Protein AF-A0A0A9VSS7-F1 (afdb_monomer_lite)

Structure (mmCIF, N/CA/C/O backbone):
data_AF-A0A0A9VSS7-F1
#
_entry.id   AF-A0A0A9VSS7-F1
#
loop_
_atom_site.group_PDB
_atom_site.id
_atom_site.type_symbol
_atom_site.label_atom_id
_atom_site.label_alt_id
_atom_site.label_comp_id
_atom_site.label_asym_id
_atom_site.label_entity_id
_atom_site.label_seq_id
_atom_site.pdbx_PDB_ins_code
_atom_site.Cartn_x
_atom_site.Cartn_y
_atom_site.Cartn_z
_atom_site.occupancy
_atom_site.B_iso_or_equiv
_atom_site.auth_seq_id
_atom_site.auth_comp_id
_atom_site.auth_asym_id
_atom_site.auth_atom_id
_atom_site.pdbx_PDB_model_num
ATOM 1 N N . SER A 1 1 ? -0.643 11.602 12.850 1.00 82.06 1 SER A N 1
ATOM 2 C CA . SER A 1 1 ? -2.059 11.218 13.063 1.00 82.06 1 SER A CA 1
ATOM 3 C C . SER A 1 1 ? -2.456 10.159 12.034 1.00 82.06 1 SER A C 1
ATOM 5 O O . SER A 1 1 ? -1.697 9.965 11.092 1.00 82.06 1 SER A O 1
ATOM 7 N N . LEU A 1 2 ? -3.599 9.465 12.188 1.00 87.69 2 LEU A N 1
ATOM 8 C CA . LEU A 1 2 ? -4.058 8.448 11.217 1.00 87.69 2 LEU A CA 1
ATOM 9 C C . LEU A 1 2 ? -4.178 9.015 9.790 1.00 87.69 2 LEU A C 1
ATOM 11 O O . LEU A 1 2 ? -3.740 8.380 8.841 1.00 87.69 2 LEU A O 1
ATOM 15 N N . LEU A 1 3 ? -4.707 10.233 9.648 1.00 89.44 3 LEU A N 1
ATOM 16 C CA . LEU A 1 3 ? -4.873 10.879 8.344 1.00 89.44 3 LEU A CA 1
ATOM 17 C C . LEU A 1 3 ? -3.530 11.067 7.618 1.00 89.44 3 LEU A C 1
ATOM 19 O O . LEU A 1 3 ? -3.382 10.626 6.485 1.00 89.44 3 LEU A O 1
ATOM 23 N N . GLN A 1 4 ? -2.526 11.607 8.317 1.00 88.06 4 GLN A N 1
ATOM 24 C CA . GLN A 1 4 ? -1.194 11.858 7.751 1.00 88.06 4 GLN A CA 1
ATOM 25 C C . GLN A 1 4 ? -0.501 10.583 7.247 1.00 88.06 4 GLN A C 1
ATOM 27 O O . GLN A 1 4 ? 0.233 10.630 6.264 1.00 88.06 4 GLN A O 1
ATOM 32 N N . VAL A 1 5 ? -0.697 9.443 7.924 1.00 87.56 5 VAL A N 1
ATOM 33 C CA . VAL A 1 5 ? -0.097 8.171 7.484 1.00 87.56 5 VAL A CA 1
ATOM 34 C C . VAL A 1 5 ? -0.883 7.542 6.330 1.00 87.56 5 VAL A C 1
ATOM 36 O O . VAL A 1 5 ? -0.265 7.034 5.396 1.00 87.56 5 VAL A O 1
ATOM 39 N N . CYS A 1 6 ? -2.217 7.657 6.328 1.00 91.69 6 CYS A N 1
ATOM 40 C CA . CYS A 1 6 ? -3.068 7.185 5.231 1.00 91.69 6 CYS A CA 1
ATOM 41 C C . CYS A 1 6 ? -2.799 7.926 3.914 1.00 91.69 6 CYS A C 1
ATOM 43 O O . CYS A 1 6 ? -2.757 7.299 2.858 1.00 91.69 6 CYS A O 1
ATOM 45 N N . GLU A 1 7 ? -2.600 9.246 3.959 1.00 94.25 7 GLU A N 1
ATOM 46 C CA . GLU A 1 7 ? -2.410 10.089 2.766 1.00 94.25 7 GLU A CA 1
ATOM 47 C C . GLU A 1 7 ? -1.122 9.777 1.988 1.00 94.25 7 GLU A C 1
ATOM 49 O O . GLU A 1 7 ? -1.018 10.096 0.806 1.00 94.25 7 GLU A O 1
ATOM 54 N N . ARG A 1 8 ? -0.151 9.094 2.609 1.00 93.75 8 ARG A N 1
ATOM 55 C CA . ARG A 1 8 ? 1.081 8.652 1.934 1.00 93.75 8 ARG A CA 1
ATOM 56 C C . ARG A 1 8 ? 0.850 7.452 1.014 1.00 93.75 8 ARG A C 1
ATOM 58 O O . ARG A 1 8 ? 1.555 7.303 0.017 1.00 93.75 8 ARG A O 1
ATOM 65 N N . ILE A 1 9 ? -0.129 6.599 1.328 1.00 95.19 9 ILE A N 1
ATOM 66 C CA . ILE A 1 9 ? -0.371 5.335 0.616 1.00 95.19 9 ILE A CA 1
ATOM 67 C C . ILE A 1 9 ? -0.723 5.557 -0.869 1.00 95.19 9 ILE A C 1
ATOM 69 O O . ILE A 1 9 ? -0.108 4.891 -1.702 1.00 95.19 9 ILE A O 1
ATOM 73 N N . PRO A 1 10 ? -1.635 6.478 -1.253 1.00 96.69 10 PRO A N 1
ATOM 74 C CA . PRO A 1 10 ? -1.960 6.724 -2.662 1.00 96.69 10 PRO A CA 1
ATOM 75 C C . PRO A 1 10 ? -0.753 7.142 -3.510 1.00 96.69 10 PRO A C 1
ATOM 77 O O . PRO A 1 10 ? -0.587 6.659 -4.634 1.00 96.69 10 PRO A O 1
ATOM 80 N N . THR A 1 11 ? 0.116 7.997 -2.966 1.00 96.06 11 THR A N 1
ATOM 81 C CA . THR A 1 11 ? 1.330 8.455 -3.653 1.00 96.06 11 THR A CA 1
ATOM 82 C C . THR A 1 11 ? 2.296 7.299 -3.885 1.00 96.06 11 THR A C 1
ATOM 84 O O . THR A 1 11 ? 2.707 7.061 -5.021 1.00 96.06 11 THR A O 1
ATOM 87 N N . ILE A 1 12 ? 2.601 6.523 -2.837 1.00 94.75 12 ILE A N 1
ATOM 88 C CA . ILE A 1 12 ? 3.505 5.368 -2.944 1.00 94.75 12 ILE A CA 1
ATOM 89 C C . ILE A 1 12 ? 2.908 4.308 -3.885 1.00 94.75 12 ILE A C 1
ATOM 91 O O . ILE A 1 12 ? 3.610 3.766 -4.731 1.00 94.75 12 ILE A O 1
ATOM 95 N N . GLY A 1 13 ? 1.597 4.060 -3.812 1.00 95.50 13 GLY A N 1
ATOM 96 C CA . GLY A 1 13 ? 0.907 3.120 -4.698 1.00 95.50 13 GLY A CA 1
ATOM 97 C C . GLY A 1 13 ? 0.922 3.544 -6.170 1.00 95.50 13 GLY A C 1
ATOM 98 O O . GLY A 1 13 ? 1.002 2.694 -7.055 1.00 95.50 13 GLY A O 1
ATOM 99 N N . THR A 1 14 ? 0.888 4.847 -6.454 1.00 97.38 14 THR A N 1
ATOM 100 C CA . THR A 1 14 ? 1.044 5.363 -7.824 1.00 97.38 14 THR A CA 1
ATOM 101 C C . THR A 1 14 ? 2.463 5.127 -8.336 1.00 97.38 14 THR A C 1
ATOM 103 O O . THR A 1 14 ? 2.634 4.640 -9.452 1.00 97.38 14 THR A O 1
ATOM 106 N N . GLN A 1 15 ? 3.476 5.381 -7.503 1.00 95.50 15 GLN A N 1
ATOM 107 C CA . GLN A 1 15 ? 4.871 5.074 -7.834 1.00 95.50 15 GLN A CA 1
ATOM 108 C C . GLN A 1 15 ? 5.074 3.578 -8.110 1.00 95.50 15 GLN A C 1
ATOM 110 O O . GLN A 1 15 ? 5.715 3.236 -9.101 1.00 95.50 15 GLN A O 1
ATOM 115 N N . LEU A 1 16 ? 4.469 2.689 -7.310 1.00 95.94 16 LEU A N 1
ATOM 116 C CA . LEU A 1 16 ? 4.556 1.241 -7.520 1.00 95.94 16 LEU A CA 1
ATOM 117 C C . LEU A 1 16 ? 4.051 0.831 -8.908 1.00 95.94 16 LEU A C 1
ATOM 119 O O . LEU A 1 16 ? 4.691 0.027 -9.582 1.00 95.94 16 LEU A O 1
ATOM 123 N N . LYS A 1 17 ? 2.925 1.403 -9.360 1.00 95.69 17 LYS A N 1
ATOM 124 C CA . LYS A 1 17 ? 2.366 1.139 -10.698 1.00 95.69 17 LYS A CA 1
ATOM 125 C C . LYS A 1 17 ? 3.320 1.573 -11.810 1.00 95.69 17 LYS A C 1
ATOM 127 O O . LYS A 1 17 ? 3.512 0.829 -12.772 1.00 95.69 17 LYS A O 1
ATOM 132 N N . ILE A 1 18 ? 3.921 2.756 -11.668 1.00 96.19 18 ILE A N 1
ATOM 133 C CA . ILE A 1 18 ? 4.874 3.301 -12.643 1.00 96.19 18 ILE A CA 1
ATOM 134 C C . ILE A 1 18 ? 6.104 2.397 -12.724 1.00 96.19 18 ILE A C 1
ATOM 136 O O . ILE A 1 18 ? 6.418 1.895 -13.799 1.00 96.19 18 ILE A O 1
ATOM 140 N N . LEU A 1 19 ? 6.744 2.118 -11.587 1.00 92.62 19 LEU A N 1
A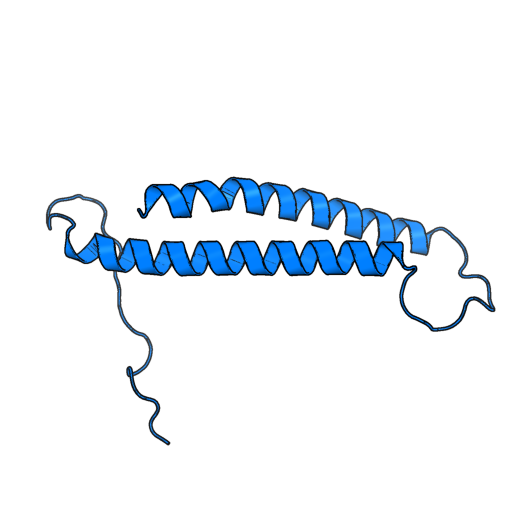TOM 141 C CA . LEU A 1 19 ? 7.939 1.274 -11.520 1.00 92.62 19 LEU A CA 1
ATOM 142 C C . LEU A 1 19 ? 7.673 -0.146 -12.044 1.00 92.62 19 LEU A C 1
ATOM 144 O O . LEU A 1 19 ? 8.502 -0.706 -12.756 1.00 92.62 19 LEU A O 1
ATOM 148 N N . SER A 1 20 ? 6.491 -0.704 -11.759 1.00 92.62 20 SER A N 1
ATOM 149 C CA . SER A 1 20 ? 6.104 -2.034 -12.257 1.00 92.62 20 SER A CA 1
ATOM 150 C C . SER A 1 20 ? 5.972 -2.044 -13.778 1.00 92.62 20 SER A C 1
ATOM 152 O O . SER A 1 20 ? 6.379 -3.003 -14.427 1.00 92.62 20 SER A O 1
ATOM 154 N N . THR A 1 21 ? 5.438 -0.963 -14.354 1.00 93.94 21 THR A N 1
ATOM 155 C CA . THR A 1 21 ? 5.318 -0.811 -15.810 1.00 93.94 21 THR A CA 1
ATOM 156 C C . THR A 1 21 ? 6.693 -0.678 -16.458 1.00 93.94 21 THR A C 1
ATOM 158 O O . THR A 1 21 ? 6.972 -1.382 -17.423 1.00 93.94 21 THR A O 1
ATOM 161 N N . VAL A 1 22 ? 7.572 0.161 -15.898 1.00 89.88 22 VAL A N 1
ATOM 162 C CA . VAL A 1 22 ? 8.950 0.333 -16.388 1.00 89.88 22 VAL A CA 1
ATOM 163 C C . VAL A 1 22 ? 9.679 -1.012 -16.407 1.00 89.88 22 VAL A C 1
ATOM 165 O O . VAL A 1 22 ? 10.161 -1.429 -17.459 1.00 89.88 22 VAL A O 1
ATOM 168 N N . LYS A 1 23 ? 9.656 -1.758 -15.296 1.00 86.81 23 LYS A N 1
ATOM 169 C CA . LYS A 1 23 ? 10.289 -3.081 -15.221 1.00 86.81 23 LYS A CA 1
ATOM 170 C C . LYS A 1 23 ? 9.706 -4.071 -16.231 1.00 86.81 23 LYS A C 1
ATOM 172 O O . LYS A 1 23 ? 10.460 -4.790 -16.879 1.00 86.81 23 LYS A O 1
ATOM 177 N N . ALA A 1 24 ? 8.384 -4.086 -16.410 1.00 88.12 24 ALA A N 1
ATOM 178 C CA . ALA A 1 24 ? 7.740 -4.945 -17.404 1.00 88.12 24 ALA A CA 1
ATOM 179 C C . ALA A 1 24 ? 8.212 -4.626 -18.834 1.00 88.12 24 ALA A C 1
ATOM 181 O O . ALA A 1 24 ? 8.492 -5.543 -19.603 1.00 88.12 24 ALA A O 1
ATOM 182 N N . THR A 1 25 ? 8.356 -3.341 -19.182 1.00 87.00 25 THR A N 1
ATOM 183 C CA . THR A 1 25 ? 8.882 -2.949 -20.500 1.00 87.00 25 THR A CA 1
ATOM 184 C C . THR A 1 25 ? 10.353 -3.314 -20.690 1.00 87.00 25 THR A C 1
ATOM 186 O O . THR A 1 25 ? 10.728 -3.715 -21.788 1.00 87.00 25 THR A O 1
ATOM 189 N N . MET A 1 26 ? 11.172 -3.245 -19.635 1.00 84.06 26 MET A N 1
ATOM 190 C CA . MET A 1 26 ? 12.588 -3.631 -19.694 1.00 84.06 26 MET A CA 1
ATOM 191 C C . MET A 1 26 ? 12.760 -5.134 -19.938 1.00 84.06 26 MET A C 1
ATOM 193 O O . MET A 1 26 ? 13.537 -5.527 -20.807 1.00 84.06 26 MET A O 1
ATOM 197 N N . LEU A 1 27 ? 11.972 -5.964 -19.247 1.00 80.75 27 LEU A N 1
ATOM 198 C CA . LEU A 1 27 ? 11.952 -7.413 -19.469 1.00 80.75 27 LEU A CA 1
ATOM 199 C C . LEU A 1 27 ? 11.488 -7.761 -20.893 1.00 80.75 27 LEU A C 1
ATOM 201 O O . LEU A 1 27 ? 12.111 -8.579 -21.563 1.00 80.75 27 LEU A O 1
ATOM 205 N N . GLY A 1 28 ? 10.439 -7.095 -21.392 1.00 77.06 28 GLY A N 1
ATOM 206 C CA . GLY A 1 28 ? 9.948 -7.309 -22.758 1.00 77.06 28 GLY A CA 1
ATOM 207 C C . GLY A 1 28 ? 10.936 -6.869 -23.847 1.00 77.06 28 GLY A C 1
ATOM 208 O O . GLY A 1 28 ? 11.025 -7.505 -24.892 1.00 77.06 28 GLY A O 1
ATOM 209 N N . ALA A 1 29 ? 11.715 -5.809 -23.611 1.00 71.50 29 ALA A N 1
ATOM 210 C CA . ALA A 1 29 ? 12.746 -5.355 -24.546 1.00 71.50 29 ALA A CA 1
ATOM 211 C C . ALA A 1 29 ? 13.941 -6.325 -24.627 1.00 71.50 29 ALA A C 1
ATOM 213 O O . ALA A 1 29 ? 14.499 -6.511 -25.711 1.00 71.50 29 ALA A O 1
ATOM 214 N N . GLN A 1 30 ? 14.305 -6.975 -23.514 1.00 64.12 30 GLN A N 1
ATOM 215 C CA . GLN A 1 30 ? 15.341 -8.015 -23.486 1.00 64.12 30 GLN A CA 1
ATOM 216 C C . GLN A 1 30 ? 14.954 -9.272 -24.283 1.00 64.12 30 GLN A C 1
ATOM 218 O O . GLN A 1 30 ? 15.841 -9.912 -24.840 1.00 64.12 30 GLN A O 1
ATOM 223 N N . GLU A 1 31 ? 13.664 -9.616 -24.392 1.00 61.06 31 GLU A N 1
ATOM 224 C CA . GLU A 1 31 ? 13.214 -10.764 -25.202 1.00 61.06 31 GLU A CA 1
ATOM 225 C C . GLU A 1 31 ? 13.329 -10.530 -26.722 1.00 61.06 31 GLU A C 1
ATOM 227 O O . GLU A 1 31 ? 13.470 -11.488 -27.481 1.00 61.06 31 GLU A O 1
ATOM 232 N N . ILE A 1 32 ? 13.277 -9.275 -27.188 1.00 59.03 32 ILE A N 1
ATOM 233 C CA . ILE A 1 32 ? 13.232 -8.939 -28.626 1.00 59.03 32 ILE A CA 1
ATOM 234 C C . ILE A 1 32 ? 14.632 -8.907 -29.265 1.00 59.03 32 ILE A C 1
ATOM 236 O O . ILE A 1 32 ? 14.766 -9.106 -30.475 1.00 59.03 32 ILE A O 1
ATOM 240 N N . LEU A 1 33 ? 15.691 -8.678 -28.484 1.00 58.34 33 LEU A N 1
ATOM 241 C CA . LEU A 1 33 ? 17.067 -8.675 -28.985 1.00 58.34 33 LEU A CA 1
ATOM 242 C C . LEU A 1 33 ? 17.733 -10.033 -28.720 1.00 58.34 33 LEU A C 1
ATOM 244 O O . LEU A 1 33 ? 17.708 -10.505 -27.584 1.00 58.34 33 LEU A O 1
ATOM 248 N N . PRO A 1 34 ? 18.367 -10.674 -29.724 1.00 53.72 34 PRO A N 1
ATOM 249 C CA . PRO A 1 34 ? 19.052 -11.937 -29.502 1.00 53.72 34 PRO A CA 1
ATOM 250 C C . PRO A 1 34 ? 20.164 -11.719 -28.476 1.00 53.72 34 PRO A C 1
ATOM 252 O O . PRO A 1 34 ? 21.084 -10.925 -28.701 1.00 53.72 34 PRO A O 1
ATOM 255 N N . ARG A 1 35 ? 20.060 -12.423 -27.342 1.00 59.06 35 ARG A N 1
ATOM 256 C CA . ARG A 1 35 ? 21.104 -12.500 -26.320 1.00 59.06 35 ARG A CA 1
ATOM 257 C C . ARG A 1 35 ? 22.386 -12.906 -27.037 1.00 59.06 35 ARG A C 1
ATOM 259 O O . ARG A 1 35 ? 22.479 -14.033 -27.516 1.00 59.06 35 ARG A O 1
ATOM 266 N N . ARG A 1 36 ? 23.323 -11.963 -27.210 1.00 58.94 36 ARG A N 1
ATOM 267 C CA . ARG A 1 36 ? 24.621 -12.251 -27.834 1.00 58.94 36 ARG A CA 1
ATOM 268 C C . ARG A 1 36 ? 25.169 -13.495 -27.147 1.00 58.94 36 ARG A C 1
ATOM 270 O O . ARG A 1 36 ? 25.214 -13.530 -25.924 1.00 58.94 36 ARG A O 1
ATOM 277 N N . GLU A 1 37 ? 25.553 -14.487 -27.941 1.00 54.53 37 GLU A N 1
ATOM 278 C CA . GLU A 1 37 ? 25.900 -15.852 -27.511 1.00 54.53 37 GLU A CA 1
ATOM 279 C C . GLU A 1 37 ? 27.005 -15.902 -26.433 1.00 54.53 37 GLU A C 1
ATOM 281 O O . GLU A 1 37 ? 27.148 -16.901 -25.739 1.00 54.53 37 GLU A O 1
ATOM 286 N N . ASN A 1 38 ? 27.711 -14.784 -26.218 1.00 51.84 38 ASN A N 1
ATOM 287 C CA . ASN A 1 38 ? 28.791 -14.625 -25.244 1.00 51.84 38 ASN A CA 1
ATOM 288 C C . ASN A 1 38 ? 28.549 -13.487 -24.226 1.00 51.84 38 ASN A C 1
ATOM 290 O O . ASN A 1 38 ? 29.497 -13.037 -23.590 1.00 51.84 38 ASN A O 1
ATOM 294 N N . ALA A 1 39 ? 27.323 -12.963 -24.101 1.00 56.62 39 ALA A N 1
ATOM 295 C CA . ALA A 1 39 ? 26.977 -12.042 -23.020 1.00 56.62 39 ALA A CA 1
ATOM 296 C C . ALA A 1 39 ? 26.811 -12.869 -21.745 1.00 56.62 39 ALA A C 1
ATOM 298 O O . ALA A 1 39 ? 25.862 -13.646 -21.623 1.00 56.62 39 ALA A O 1
ATOM 299 N N . GLU A 1 40 ? 27.802 -12.743 -20.872 1.00 47.66 40 GLU A N 1
ATOM 300 C CA . GLU A 1 40 ? 27.963 -13.440 -19.606 1.00 47.66 40 GLU A CA 1
ATOM 301 C C . GLU A 1 40 ? 26.630 -13.691 -18.888 1.00 47.66 40 GLU A C 1
ATOM 303 O O . GLU A 1 40 ? 25.728 -12.855 -18.836 1.00 47.66 40 GLU A O 1
ATOM 308 N N . LEU A 1 41 ? 26.534 -14.887 -18.309 1.00 54.28 41 LEU A N 1
ATOM 309 C CA . LEU A 1 41 ? 25.489 -15.368 -17.400 1.00 54.28 41 LEU A CA 1
ATOM 310 C C . LEU A 1 41 ? 25.386 -14.560 -16.089 1.00 54.28 41 LEU A C 1
ATOM 312 O O . LEU A 1 41 ? 24.829 -15.045 -15.106 1.00 54.28 41 LEU A O 1
ATOM 316 N N . GLU A 1 42 ? 25.917 -13.346 -16.056 1.00 47.09 42 GLU A N 1
ATOM 317 C CA . GLU A 1 42 ? 25.812 -12.445 -14.924 1.00 47.09 42 GLU A CA 1
ATOM 318 C C . GLU A 1 42 ? 24.505 -11.655 -15.016 1.00 47.09 42 GLU A C 1
ATOM 320 O O . GLU A 1 42 ? 23.882 -11.568 -16.076 1.00 47.09 42 GLU A O 1
ATOM 325 N N . GLY A 1 43 ? 24.016 -11.213 -13.858 1.00 50.59 43 GLY A N 1
ATOM 326 C CA . GLY A 1 43 ? 22.683 -10.650 -13.665 1.00 50.59 43 GLY A CA 1
ATOM 327 C C . GLY A 1 43 ? 22.296 -9.603 -14.707 1.00 50.59 43 GLY A C 1
ATOM 328 O O . GLY A 1 43 ? 23.150 -9.009 -15.360 1.00 50.59 43 GLY A O 1
ATOM 329 N N . GLY A 1 44 ? 20.982 -9.404 -14.869 1.00 61.59 44 GLY A N 1
ATOM 330 C CA . GLY A 1 44 ? 20.431 -8.375 -15.751 1.00 61.59 44 GLY A CA 1
ATOM 331 C C . GLY A 1 44 ? 21.245 -7.083 -15.668 1.00 61.59 44 GLY A C 1
ATOM 332 O O . GLY A 1 44 ? 21.737 -6.742 -14.594 1.00 61.59 44 GLY A O 1
ATOM 333 N N . THR A 1 45 ? 21.421 -6.427 -16.818 1.00 74.06 45 THR A N 1
ATOM 334 C CA . THR A 1 45 ? 22.170 -5.169 -16.996 1.00 74.06 45 THR A CA 1
ATOM 335 C C . THR A 1 45 ? 22.045 -4.247 -15.780 1.00 74.06 45 THR A C 1
ATOM 337 O O . THR A 1 45 ? 20.984 -4.232 -15.172 1.00 74.06 45 THR A O 1
ATOM 340 N N . GLU A 1 46 ? 23.056 -3.441 -15.437 1.00 82.69 46 GLU A N 1
ATOM 341 C CA . GLU A 1 46 ? 23.010 -2.551 -14.253 1.00 82.69 46 GLU A CA 1
ATOM 342 C C . GLU A 1 46 ? 21.672 -1.790 -14.121 1.00 82.69 46 GLU A C 1
ATOM 344 O O . GLU A 1 46 ? 21.073 -1.761 -13.050 1.00 82.69 46 GLU A O 1
ATOM 349 N N . GLU A 1 47 ? 21.119 -1.316 -15.242 1.00 81.00 47 GLU A N 1
ATOM 350 C CA . GLU A 1 47 ? 19.788 -0.696 -15.324 1.00 81.00 47 GLU A CA 1
ATOM 351 C C . GLU A 1 47 ? 18.635 -1.598 -14.824 1.00 81.00 47 GLU A C 1
ATOM 353 O O . GLU A 1 47 ? 17.701 -1.140 -14.166 1.00 81.00 47 GLU A O 1
ATOM 358 N N . ASP A 1 48 ? 18.669 -2.892 -15.143 1.00 83.38 48 ASP A N 1
ATOM 359 C CA . ASP A 1 48 ? 17.675 -3.888 -14.737 1.00 83.38 48 ASP A CA 1
ATOM 360 C C . ASP A 1 48 ? 17.745 -4.178 -13.232 1.00 83.38 48 ASP A C 1
ATOM 362 O O . ASP A 1 48 ? 16.704 -4.340 -12.574 1.00 83.38 48 ASP A O 1
ATOM 366 N N . GLN A 1 49 ? 18.959 -4.197 -12.676 1.00 86.12 49 GLN A N 1
ATOM 367 C CA . GLN A 1 49 ? 19.178 -4.309 -11.239 1.00 86.12 49 GLN A CA 1
ATOM 368 C C . GLN A 1 49 ? 18.668 -3.054 -10.517 1.00 86.12 49 GLN A C 1
ATOM 370 O O . GLN A 1 49 ? 17.862 -3.176 -9.595 1.00 86.12 49 GLN A O 1
ATOM 375 N N . GLU A 1 50 ? 19.012 -1.856 -10.997 1.00 89.06 50 GLU A N 1
ATOM 376 C CA . GLU A 1 50 ? 18.520 -0.584 -10.447 1.00 89.06 50 GLU A CA 1
ATOM 377 C C . GLU A 1 50 ? 16.987 -0.487 -10.483 1.00 89.06 50 GLU A C 1
ATOM 379 O O . GLU A 1 50 ? 16.352 -0.097 -9.498 1.00 89.06 50 GLU A O 1
ATOM 384 N N . ALA A 1 51 ? 16.357 -0.896 -11.591 1.00 88.06 51 ALA A N 1
ATOM 385 C CA . ALA A 1 51 ? 14.901 -0.937 -11.707 1.00 88.06 51 ALA A CA 1
ATOM 386 C C . ALA A 1 51 ? 14.262 -1.885 -10.678 1.00 88.06 51 ALA A C 1
ATOM 388 O O . ALA A 1 51 ? 13.193 -1.592 -10.128 1.00 88.06 51 ALA A O 1
ATOM 389 N N . THR A 1 52 ? 14.923 -3.008 -10.391 1.00 90.81 52 THR A N 1
ATOM 390 C CA . THR A 1 52 ? 14.490 -3.960 -9.359 1.00 90.81 52 THR A CA 1
ATOM 391 C C . THR A 1 52 ? 14.637 -3.366 -7.962 1.00 90.81 52 THR A C 1
ATOM 393 O O . THR A 1 52 ? 13.701 -3.445 -7.165 1.00 90.81 52 THR A O 1
ATOM 396 N N . ASP A 1 53 ? 15.761 -2.718 -7.671 1.00 93.44 53 ASP A N 1
ATOM 397 C CA . ASP A 1 53 ? 16.029 -2.122 -6.362 1.00 93.44 53 ASP A CA 1
ATOM 398 C C . ASP A 1 53 ? 15.050 -0.981 -6.053 1.00 93.44 53 ASP A C 1
ATOM 400 O O . ASP A 1 53 ? 14.496 -0.906 -4.950 1.00 93.44 53 ASP A O 1
ATOM 404 N N . MET A 1 54 ? 14.732 -0.148 -7.051 1.00 94.75 54 MET A N 1
ATOM 405 C CA . MET A 1 54 ? 13.693 0.880 -6.933 1.00 94.75 54 MET A CA 1
ATOM 406 C C . MET A 1 54 ? 12.315 0.280 -6.619 1.00 94.75 54 MET A C 1
ATOM 408 O O . MET A 1 54 ? 11.584 0.811 -5.774 1.00 94.75 54 MET A O 1
ATOM 412 N N . LEU A 1 55 ? 11.955 -0.836 -7.262 1.00 94.44 55 LEU A N 1
ATOM 413 C CA . LEU A 1 55 ? 10.706 -1.555 -6.996 1.00 94.44 55 LEU A CA 1
ATOM 414 C C . LEU A 1 55 ? 10.651 -2.112 -5.573 1.00 94.44 55 LEU A C 1
ATOM 416 O O . LEU A 1 55 ? 9.649 -1.929 -4.875 1.00 94.44 55 LEU A O 1
ATOM 420 N N . VAL A 1 56 ? 11.726 -2.766 -5.131 1.00 96.00 56 VAL A N 1
ATOM 421 C CA . VAL A 1 56 ? 11.825 -3.337 -3.783 1.00 96.00 56 VAL A CA 1
ATOM 422 C C . VAL A 1 56 ? 11.717 -2.236 -2.732 1.00 96.00 56 VAL A C 1
ATOM 424 O O . VAL A 1 56 ? 10.905 -2.355 -1.809 1.00 96.00 56 VAL A O 1
ATOM 427 N N . GLY A 1 57 ? 12.452 -1.133 -2.895 1.00 96.94 57 GLY A N 1
ATOM 428 C CA . GLY A 1 57 ? 12.385 0.012 -1.987 1.00 96.94 57 GLY A CA 1
ATOM 429 C C . GLY A 1 57 ? 10.985 0.629 -1.927 1.00 96.94 57 GLY A C 1
ATOM 430 O O . GLY A 1 57 ? 10.467 0.922 -0.844 1.00 96.94 57 GLY A O 1
ATOM 431 N N . ASN A 1 58 ? 10.309 0.763 -3.072 1.00 97.06 58 ASN A N 1
ATOM 432 C CA . ASN A 1 58 ? 8.936 1.259 -3.109 1.00 97.06 58 ASN A CA 1
ATOM 433 C C . ASN A 1 58 ? 7.952 0.318 -2.387 1.00 97.06 58 ASN A C 1
ATOM 435 O O . ASN A 1 58 ? 7.143 0.774 -1.574 1.00 97.06 58 ASN A O 1
ATOM 439 N N . ALA A 1 59 ? 8.065 -0.994 -2.609 1.00 96.50 59 ALA A N 1
ATOM 440 C CA . ALA A 1 59 ? 7.232 -1.996 -1.950 1.00 96.50 59 ALA A CA 1
ATOM 441 C C . ALA A 1 59 ? 7.449 -2.028 -0.425 1.00 96.50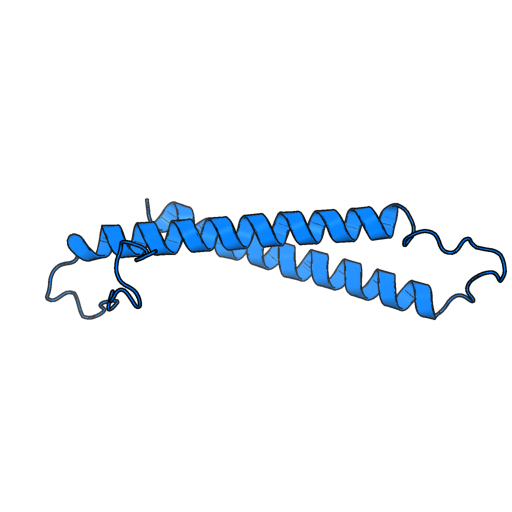 59 ALA A C 1
ATOM 443 O O . ALA A 1 59 ? 6.484 -2.111 0.342 1.00 96.50 59 ALA A O 1
ATOM 444 N N . GLN A 1 60 ? 8.699 -1.904 0.030 1.00 97.50 60 GLN A N 1
ATOM 445 C CA . GLN A 1 60 ? 9.038 -1.790 1.451 1.00 97.50 60 GLN A CA 1
ATOM 446 C C . GLN A 1 60 ? 8.395 -0.546 2.080 1.00 97.50 60 GLN A C 1
ATOM 448 O O . GLN A 1 60 ? 7.738 -0.651 3.120 1.00 97.50 60 GLN A O 1
ATOM 453 N N . ASN A 1 61 ? 8.501 0.609 1.416 1.00 96.19 61 ASN A N 1
ATOM 454 C CA . ASN A 1 61 ? 7.889 1.863 1.864 1.00 96.19 61 ASN A CA 1
ATOM 455 C C . ASN A 1 61 ? 6.360 1.778 1.935 1.00 96.19 61 ASN A C 1
ATOM 457 O O . ASN A 1 61 ? 5.750 2.277 2.889 1.00 96.19 61 ASN A O 1
ATOM 461 N N . LEU A 1 62 ? 5.733 1.121 0.955 1.00 96.44 62 LEU A N 1
ATOM 462 C CA . LEU A 1 62 ? 4.291 0.892 0.947 1.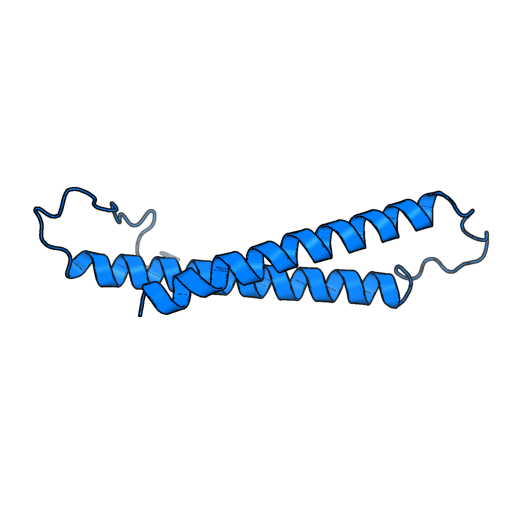00 96.44 62 LEU A CA 1
ATOM 463 C C . LEU A 1 62 ? 3.875 0.031 2.139 1.00 96.44 62 LEU A C 1
ATOM 465 O O . LEU A 1 62 ? 2.992 0.415 2.906 1.00 96.44 62 LEU A O 1
ATOM 469 N N . MET A 1 63 ? 4.537 -1.110 2.328 1.00 97.38 63 MET A N 1
ATOM 470 C CA . MET A 1 63 ? 4.219 -2.041 3.407 1.00 97.38 63 MET A CA 1
ATOM 471 C C . MET A 1 63 ? 4.418 -1.403 4.785 1.00 97.38 63 MET A C 1
ATOM 473 O O . MET A 1 63 ? 3.609 -1.609 5.691 1.00 97.38 63 MET A O 1
ATOM 477 N N . GLN A 1 64 ? 5.465 -0.595 4.944 1.00 95.94 64 GLN A N 1
ATOM 478 C CA . GLN A 1 64 ? 5.709 0.145 6.176 1.00 95.94 64 GLN A CA 1
ATOM 479 C C . GLN A 1 64 ? 4.598 1.172 6.444 1.00 95.94 64 GLN A C 1
ATOM 481 O O . GLN A 1 64 ? 4.036 1.192 7.541 1.00 95.94 64 GLN A O 1
AT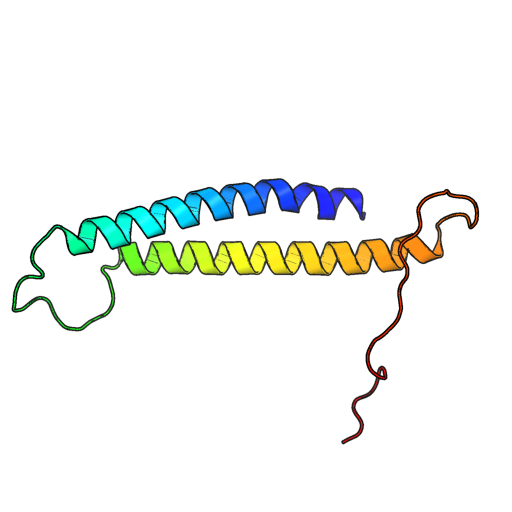OM 486 N N . SER A 1 65 ? 4.200 1.942 5.427 1.00 95.38 65 SER A N 1
ATOM 487 C CA . SER A 1 65 ? 3.116 2.931 5.537 1.00 95.38 65 SER A CA 1
ATOM 488 C 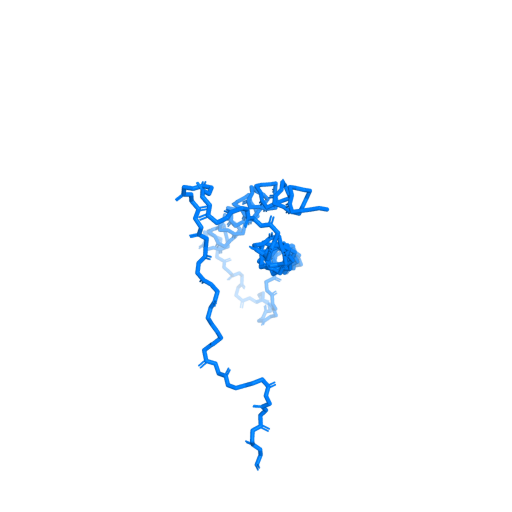C . SER A 1 65 ? 1.765 2.279 5.866 1.00 95.38 65 SER A C 1
ATOM 490 O O . SER A 1 65 ? 0.995 2.795 6.680 1.00 95.38 65 SER A O 1
ATOM 492 N N . VAL A 1 66 ? 1.485 1.103 5.294 1.00 97.06 66 VAL A N 1
ATOM 493 C CA . VAL A 1 66 ? 0.292 0.303 5.613 1.00 97.06 66 VAL A CA 1
ATOM 494 C C . VAL A 1 66 ? 0.333 -0.191 7.062 1.00 97.06 66 VAL A C 1
ATOM 496 O O . VAL A 1 66 ? -0.651 -0.033 7.784 1.00 97.06 66 VAL A O 1
ATOM 499 N N . LYS A 1 67 ? 1.463 -0.737 7.533 1.00 96.50 67 LYS A N 1
ATOM 500 C CA . LYS A 1 67 ? 1.617 -1.189 8.930 1.00 96.50 67 LYS A CA 1
ATOM 501 C C . LYS A 1 67 ? 1.393 -0.053 9.929 1.00 96.50 67 LYS A C 1
ATOM 503 O O . LYS A 1 67 ? 0.700 -0.244 10.928 1.00 96.50 67 LYS A O 1
ATOM 508 N N . GLU A 1 68 ? 1.963 1.120 9.668 1.00 96.25 68 GLU A N 1
ATOM 509 C CA . GLU A 1 68 ? 1.771 2.317 10.495 1.00 96.25 68 GLU A CA 1
ATOM 510 C C . GLU A 1 68 ? 0.309 2.763 10.515 1.00 96.25 68 GLU A C 1
ATOM 512 O O . GLU A 1 68 ? -0.236 3.041 11.583 1.00 96.25 68 GLU A O 1
ATOM 517 N N . THR A 1 69 ? -0.346 2.751 9.354 1.00 95.56 69 THR A N 1
ATOM 518 C CA . THR A 1 69 ? -1.770 3.072 9.217 1.00 95.56 69 THR A CA 1
ATOM 519 C C . THR A 1 69 ? -2.649 2.128 10.032 1.00 95.56 69 THR A C 1
ATOM 521 O O . THR A 1 69 ? -3.509 2.589 10.779 1.00 95.56 69 THR A O 1
ATOM 524 N N . VAL A 1 70 ? -2.407 0.816 9.957 1.00 95.50 70 VAL A N 1
ATOM 525 C CA . VAL A 1 70 ? -3.159 -0.186 10.730 1.00 95.50 70 VAL A CA 1
ATOM 526 C C . VAL A 1 70 ? -3.002 0.051 12.233 1.00 95.50 70 VAL A C 1
ATOM 528 O O . VAL A 1 70 ? -4.001 0.099 12.946 1.00 95.50 70 VAL A O 1
ATOM 531 N N . ARG A 1 71 ? -1.772 0.278 12.713 1.00 93.50 71 ARG A N 1
ATOM 532 C CA . ARG A 1 71 ? -1.504 0.579 14.133 1.00 93.50 71 ARG A CA 1
ATOM 533 C C . ARG A 1 71 ? -2.178 1.875 14.585 1.00 93.50 71 ARG A C 1
ATOM 535 O O . ARG A 1 71 ? -2.761 1.930 15.665 1.00 93.50 71 ARG A O 1
ATOM 542 N N . ALA A 1 72 ? -2.120 2.923 13.763 1.00 93.12 72 ALA A N 1
ATOM 543 C CA . ALA A 1 72 ? -2.768 4.196 14.061 1.00 93.12 72 ALA A CA 1
ATOM 544 C C . ALA A 1 72 ? -4.301 4.071 14.077 1.00 93.12 72 ALA A C 1
ATOM 546 O O . ALA A 1 72 ? -4.953 4.701 14.910 1.00 93.12 72 ALA A O 1
ATOM 547 N N . ALA A 1 73 ? -4.875 3.248 13.196 1.00 92.25 73 ALA A N 1
ATOM 548 C CA . ALA A 1 73 ? -6.309 2.982 13.140 1.00 92.25 73 ALA A CA 1
ATOM 549 C C . ALA A 1 73 ? -6.786 2.166 14.350 1.00 92.25 73 ALA A C 1
ATOM 551 O O . ALA A 1 73 ? -7.816 2.496 14.940 1.00 92.25 73 ALA A O 1
ATOM 552 N N . GLU A 1 74 ? -6.019 1.156 14.765 1.00 92.44 74 GLU A N 1
ATOM 553 C CA . GLU A 1 74 ? -6.266 0.397 15.995 1.00 92.44 74 GLU A CA 1
ATOM 554 C C . GLU A 1 74 ? -6.251 1.327 17.216 1.00 92.44 74 GLU A C 1
ATOM 556 O O . GLU A 1 74 ? -7.221 1.370 17.972 1.00 92.44 74 GLU A O 1
ATOM 561 N N . ALA A 1 75 ? -5.213 2.155 17.363 1.00 91.06 75 ALA A N 1
ATOM 562 C CA . ALA A 1 75 ? -5.111 3.112 18.463 1.00 91.06 75 ALA A CA 1
ATOM 563 C C . ALA A 1 75 ? -6.253 4.146 18.460 1.00 91.06 75 ALA A C 1
ATOM 565 O O . ALA A 1 75 ? -6.803 4.477 19.513 1.00 91.06 75 ALA A O 1
ATOM 566 N N . ALA A 1 76 ? -6.639 4.646 17.281 1.00 88.94 76 ALA A N 1
ATOM 567 C CA . ALA A 1 76 ? -7.759 5.572 17.139 1.00 88.94 76 ALA A CA 1
ATOM 568 C C . ALA A 1 76 ? -9.090 4.918 17.531 1.00 88.94 76 ALA A C 1
ATOM 570 O O . ALA A 1 76 ? -9.934 5.581 18.132 1.00 88.94 76 ALA A O 1
ATOM 571 N N . SER A 1 77 ? -9.261 3.620 17.261 1.00 88.94 77 SER A N 1
ATOM 572 C CA . SER A 1 77 ? -10.510 2.896 17.523 1.00 88.94 77 SER A CA 1
ATOM 573 C C . SER A 1 77 ? -10.911 2.838 18.999 1.00 88.94 77 SER A C 1
ATOM 575 O O . SER A 1 77 ? -12.102 2.768 19.293 1.00 88.94 77 SER A O 1
ATOM 577 N N . ILE A 1 78 ? -9.946 2.956 19.918 1.00 85.75 78 ILE A N 1
ATOM 578 C CA . ILE A 1 78 ? -10.182 3.025 21.369 1.00 85.75 78 ILE A CA 1
ATOM 579 C C . ILE A 1 78 ? -10.956 4.301 21.740 1.00 85.75 78 ILE A C 1
ATOM 581 O O . ILE A 1 78 ? -11.726 4.309 22.695 1.00 85.75 78 ILE A O 1
ATOM 585 N N . LYS A 1 79 ? -10.759 5.385 20.980 1.00 81.62 79 LYS A N 1
ATOM 586 C CA . LYS A 1 79 ? -11.341 6.710 21.244 1.00 81.62 79 LYS A CA 1
ATOM 587 C C . LYS A 1 79 ? -12.591 7.005 20.408 1.00 81.62 79 LYS A C 1
ATOM 589 O O . LYS A 1 79 ? -13.175 8.076 20.555 1.00 81.62 79 LYS A O 1
ATOM 594 N N . ILE A 1 80 ? -13.000 6.094 19.520 1.00 77.62 80 ILE A N 1
ATOM 595 C CA . ILE A 1 80 ? -14.197 6.267 18.689 1.00 77.62 80 ILE A CA 1
ATOM 596 C C . ILE A 1 80 ? -15.440 6.076 19.562 1.00 77.62 80 ILE A C 1
ATOM 598 O O . ILE A 1 80 ? -15.560 5.080 20.277 1.00 77.62 80 ILE A O 1
ATOM 602 N N . ARG A 1 81 ? -16.384 7.023 19.485 1.00 70.25 81 ARG A N 1
ATOM 603 C CA . ARG A 1 81 ? -17.672 6.908 20.179 1.00 70.25 81 ARG A CA 1
ATOM 604 C C . ARG A 1 81 ? -18.386 5.629 19.741 1.00 70.25 81 ARG A C 1
ATOM 606 O O . ARG A 1 81 ? -18.406 5.281 18.561 1.00 70.25 81 ARG A O 1
ATOM 613 N N . THR A 1 82 ? -19.000 4.932 20.686 1.00 65.44 82 THR A N 1
ATOM 614 C CA . THR A 1 82 ? -19.666 3.643 20.448 1.00 65.44 82 THR A CA 1
ATOM 615 C C . THR A 1 82 ? -20.828 3.719 19.453 1.00 65.44 82 THR A C 1
ATOM 617 O O . THR A 1 82 ? -21.181 2.685 18.887 1.00 65.44 82 THR A O 1
ATOM 620 N N . ASP A 1 83 ? -21.353 4.921 19.194 1.00 67.25 83 ASP A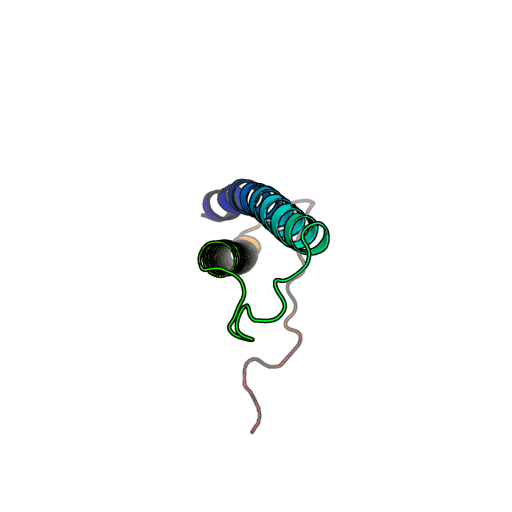 N 1
ATOM 621 C CA . ASP A 1 83 ? -22.465 5.235 18.292 1.00 67.25 83 ASP A CA 1
ATOM 622 C C . ASP A 1 83 ? -22.042 5.699 16.882 1.00 67.25 83 ASP A C 1
ATOM 624 O O . ASP A 1 83 ? -22.895 6.067 16.082 1.00 67.25 83 ASP A O 1
ATOM 628 N N . ALA A 1 84 ? -20.745 5.687 16.549 1.00 68.62 84 ALA A N 1
ATOM 629 C CA . ALA A 1 84 ? -20.198 6.320 15.339 1.00 68.62 84 ALA A CA 1
ATOM 630 C C . ALA A 1 84 ? -20.611 5.683 13.987 1.00 68.62 84 ALA A C 1
ATOM 632 O O . ALA A 1 84 ? -20.076 6.055 12.944 1.00 68.62 84 ALA A O 1
ATOM 633 N N . GLY A 1 85 ? -21.540 4.722 13.975 1.00 76.25 85 GLY A N 1
ATOM 634 C CA . GLY A 1 85 ? -22.046 4.046 12.775 1.00 76.25 85 GLY A CA 1
ATOM 635 C C . GLY A 1 85 ? -21.063 3.044 12.159 1.00 76.25 85 GLY A C 1
ATOM 636 O O . GLY A 1 85 ? -21.385 1.865 12.044 1.00 76.25 85 GLY A O 1
ATOM 637 N N . ILE A 1 86 ? -19.846 3.474 11.809 1.00 79.50 86 ILE A N 1
ATOM 638 C CA . ILE A 1 86 ? -18.809 2.632 11.190 1.00 79.50 86 ILE A CA 1
ATOM 639 C C . ILE A 1 86 ? -17.712 2.320 12.210 1.00 79.50 86 ILE A C 1
ATOM 641 O O . ILE A 1 86 ? -17.093 3.219 12.778 1.00 79.50 86 ILE A O 1
ATOM 645 N N . ARG A 1 87 ? -17.443 1.027 12.433 1.00 84.62 87 ARG A N 1
ATOM 646 C CA . ARG A 1 87 ? -16.409 0.549 13.363 1.00 84.62 87 ARG A CA 1
ATOM 647 C C . ARG A 1 87 ? -15.609 -0.595 12.752 1.00 84.62 87 ARG A C 1
ATOM 649 O O . ARG A 1 87 ? -16.174 -1.528 12.190 1.00 84.62 87 ARG A O 1
ATOM 656 N N . LEU A 1 88 ? -14.292 -0.545 12.926 1.00 88.31 88 LEU A N 1
ATOM 657 C CA . LEU A 1 88 ? -13.402 -1.666 12.634 1.00 88.31 88 LEU A CA 1
ATOM 658 C C . LEU A 1 88 ? -13.368 -2.620 13.834 1.00 88.31 88 LEU A C 1
ATOM 660 O O . LEU A 1 88 ? -13.321 -2.181 14.986 1.00 88.31 88 LEU A O 1
ATOM 664 N N . ARG A 1 89 ? -13.400 -3.930 13.568 1.00 89.81 89 ARG A N 1
ATOM 665 C CA . ARG A 1 89 ? -13.305 -4.975 14.594 1.00 89.81 89 ARG A CA 1
ATOM 666 C C . ARG A 1 89 ? -11.853 -5.434 14.734 1.00 89.81 89 ARG A C 1
ATOM 668 O O . ARG A 1 89 ? -11.327 -6.080 13.834 1.00 89.81 89 ARG A O 1
ATOM 675 N N . TRP A 1 90 ? -11.244 -5.158 15.884 1.00 91.94 90 TRP A N 1
ATOM 676 C CA . TRP A 1 90 ? -9.870 -5.555 16.206 1.00 91.94 90 TRP A CA 1
ATOM 677 C C . TRP A 1 90 ? -9.870 -6.809 17.080 1.00 91.94 90 TRP A C 1
ATOM 679 O O . TRP A 1 90 ? -10.327 -6.780 18.219 1.00 91.94 90 TRP A O 1
ATOM 689 N N . VAL A 1 91 ? -9.400 -7.932 16.532 1.00 93.25 91 VAL A N 1
ATOM 690 C CA . VAL A 1 91 ? -9.278 -9.211 17.250 1.00 93.25 91 VAL A CA 1
ATOM 691 C C . VAL A 1 91 ? -7.922 -9.823 16.921 1.00 93.25 91 VAL A C 1
ATOM 693 O O . VAL A 1 91 ? -7.585 -10.020 15.753 1.00 93.25 91 VAL A O 1
ATOM 696 N N . ARG A 1 92 ? -7.134 -10.135 17.952 1.00 91.38 92 ARG A N 1
ATOM 697 C CA . ARG A 1 92 ? -5.814 -10.753 17.793 1.00 91.38 92 ARG A CA 1
ATOM 698 C C . ARG A 1 92 ? -5.970 -12.220 17.382 1.00 91.38 92 ARG A C 1
ATOM 700 O O . ARG A 1 92 ? -6.709 -12.956 18.025 1.00 91.38 92 ARG A O 1
ATOM 707 N N . ARG A 1 93 ? -5.276 -12.657 16.321 1.00 90.56 93 ARG A N 1
ATOM 708 C CA . ARG A 1 93 ? -5.369 -14.052 15.828 1.00 90.56 93 ARG A CA 1
ATOM 709 C C . ARG A 1 93 ? -4.548 -15.059 16.639 1.00 90.56 93 ARG A C 1
ATOM 711 O O . ARG A 1 93 ? -4.894 -16.230 16.659 1.00 90.56 93 ARG A O 1
ATOM 718 N N . GLN A 1 94 ? -3.462 -14.617 17.266 1.00 90.88 94 GLN A N 1
ATOM 719 C CA . GLN A 1 94 ? -2.562 -15.448 18.078 1.00 90.88 94 GLN A CA 1
ATOM 720 C C . GLN A 1 94 ? -2.440 -14.857 19.497 1.00 90.88 94 GLN A C 1
ATOM 722 O O . GLN A 1 94 ? -2.814 -13.693 19.686 1.00 90.88 94 GLN A O 1
ATOM 727 N N . PRO A 1 95 ? -1.921 -15.590 20.499 1.00 88.69 95 PRO A N 1
ATOM 728 C CA . PRO A 1 95 ? -1.549 -15.042 21.809 1.00 88.69 95 PRO A CA 1
ATOM 729 C C . PRO A 1 95 ? -0.361 -14.083 21.708 1.00 88.69 95 PRO A C 1
ATOM 731 O O . PRO A 1 95 ? 0.459 -14.189 20.795 1.00 88.69 95 PRO A O 1
ATOM 734 N N . TRP A 1 96 ? -0.292 -13.083 22.593 1.00 86.81 96 TRP A N 1
ATOM 735 C CA . TRP A 1 96 ? 0.721 -12.018 22.506 1.00 86.81 96 TRP A CA 1
ATOM 736 C C . TRP A 1 96 ? 2.148 -12.445 22.799 1.00 86.81 96 TRP A C 1
ATOM 738 O O . TRP A 1 96 ? 3.086 -11.761 22.398 1.00 86.81 96 TRP A O 1
ATOM 748 N N . TYR A 1 97 ? 2.274 -13.613 23.398 1.00 87.38 97 TYR A N 1
ATOM 749 C CA . TYR A 1 97 ? 3.498 -14.333 23.647 1.00 87.38 97 TYR A CA 1
ATOM 750 C C . TYR A 1 97 ? 3.599 -15.515 22.679 1.00 87.38 97 TYR A C 1
ATOM 752 O O . TYR A 1 97 ? 2.589 -16.118 22.310 1.00 87.38 97 TYR A O 1
ATOM 760 N N . ASN A 1 98 ? 4.828 -15.861 22.302 1.00 82.94 98 ASN A N 1
ATOM 761 C CA . ASN A 1 98 ? 5.119 -17.162 21.714 1.00 82.94 98 ASN A CA 1
ATOM 762 C C . ASN A 1 98 ? 5.374 -18.136 22.866 1.00 82.94 98 ASN A C 1
ATOM 764 O O . ASN A 1 98 ? 6.221 -17.865 23.717 1.00 82.94 98 ASN A O 1
ATOM 768 N N . CYS A 1 99 ? 4.638 -19.244 22.908 1.00 62.16 99 CYS A N 1
ATOM 769 C CA . CYS A 1 99 ? 5.028 -20.385 23.728 1.00 62.16 99 CYS A CA 1
ATOM 770 C C . CYS A 1 99 ? 6.159 -21.098 22.979 1.00 62.16 99 CYS A C 1
ATOM 772 O O . CYS A 1 99 ? 5.919 -21.564 21.865 1.00 62.16 99 CYS A O 1
ATOM 774 N N . TYR A 1 100 ? 7.362 -21.118 23.549 1.00 58.97 100 TYR A N 1
ATOM 775 C CA . TYR A 1 100 ? 8.447 -21.994 23.100 1.00 58.97 100 TYR A CA 1
ATOM 776 C C . TYR A 1 100 ? 8.362 -23.327 23.836 1.00 58.97 100 TYR A C 1
ATOM 778 O O . TYR A 1 100 ? 8.025 -23.291 25.043 1.00 58.97 100 TYR A O 1
#

Organism: Lygus hesperus (NCBI:txid30085)

Sequence (100 aa):
SLLQVCERIPTIGTQLKILSTVKATMLGAQEILPRRENAELEGGTEEDQEATDMLVGNAQNLMQSVKETVRAAEAASIKIRTDAGIRLRWVRRQPWYNCY

Foldseek 3Di:
DLVVLVVVQVVLVVVLVVLVVVLVVLVVVVVVDPPPPPPDPDDDDPVNVVSVVSNVVSVVVNVVSVVVNVVVLVVVQVVDDPPNVDHDDDDDPDDPDDDD

InterPro domains:
  IPR006077 Vinculin/alpha-catenin [PF01044] (2-98)
  IPR017997 Vinculin [PTHR46180] (2-96)
  IPR036723 Alpha-catenin/vinculin-like superfamily [SSF47220] (1-93)

pLDDT: mean 83.6, std 14.28, range [47.09, 97.5]

Secondary structure (DSSP, 8-state):
-HHHHHTHHHHHHHHHHHHHHHHHHHHHHHHHS---TTS-SS-S-HHHHHHHHHHHHHHHHHHHHHHHHHHHHHHHHTTS-TTSS-------SS-SS---

Radius of gyration: 21.4 Å; chains: 1; bounding box: 51×34×53 Å